Protein AF-A0A963T8U6-F1 (afdb_monomer)

Radius of gyration: 16.58 Å; Cα contacts (8 Å, |Δi|>4): 70; chains: 1; bounding box: 41×20×43 Å

Foldseek 3Di:
DPDDVQDLEEEAEAQEPPSCCVPPVVVVVVSVVVNGDYDYDHNDHPQDDLVPDDPVCSVCRVVSVVVSVD

Solvent-accessible surface area (backbone atoms only — not comparable to full-atom values): 4420 Å² total; per-residue (Å²): 144,82,87,62,96,62,56,64,68,41,79,44,83,20,68,26,71,68,45,49,58,77,75,34,40,75,58,52,54,56,30,47,78,70,74,25,49,78,47,78,46,63,74,43,82,67,70,76,58,62,85,80,39,58,83,87,49,36,89,48,46,64,68,54,52,51,66,70,78,108

Secondary structure (DSSP, 8-state):
----SS-SEEEEEESSTTHHHHHHHHHHHHHHHTT-EEEEEESS-S---TTTS-TTTGGGHHHHHHHHH-

Mean predicted aligned error: 4.78 Å

Nearest PDB structures (foldseek):
  1o2d-assembly1_A  TM=4.908E-01  e=1.375E+00  Thermotoga maritima
  6k8k-assembly1_A  TM=5.810E-01  e=3.121E+00  Arabidopsis thaliana
  8jcy-assembly1_2  TM=5.091E-01  e=2.218E+00  Homo sapiens
  6adg-assembly2_C-2  TM=3.120E-01  e=9.312E+00  Homo sapiens

pLDDT: mean 90.94, std 10.0, range [48.25, 98.0]

Structure (mmCIF, N/CA/C/O backbone):
data_AF-A0A963T8U6-F1
#
_entry.id   AF-A0A963T8U6-F1
#
loop_
_atom_site.group_PDB
_atom_site.id
_atom_site.type_symbol
_atom_site.label_atom_id
_atom_site.label_alt_id
_atom_site.label_comp_id
_atom_site.label_asym_id
_atom_site.label_entity_id
_atom_site.label_seq_id
_atom_site.pdbx_PDB_ins_code
_atom_site.Cartn_x
_atom_site.Cartn_y
_atom_site.Cartn_z
_atom_site.occupancy
_atom_site.B_iso_or_equiv
_atom_site.auth_seq_id
_atom_site.auth_comp_id
_atom_site.auth_asym_id
_atom_site.auth_atom_id
_atom_site.pdbx_PDB_model_num
ATOM 1 N N . MET A 1 1 ? -23.137 6.523 22.903 1.00 48.25 1 MET A N 1
ATOM 2 C CA . MET A 1 1 ? -21.856 6.307 22.184 1.00 48.25 1 MET A CA 1
ATOM 3 C C . MET A 1 1 ? -22.139 5.623 20.845 1.00 48.25 1 MET A C 1
ATOM 5 O O . MET A 1 1 ? -21.739 4.481 20.660 1.00 48.25 1 MET A O 1
ATOM 9 N N . SER A 1 2 ? -22.883 6.268 19.943 1.00 55.50 2 SER A N 1
ATOM 10 C CA . SER A 1 2 ? -23.461 5.593 18.763 1.00 55.50 2 SER A CA 1
ATOM 11 C C . SER A 1 2 ? -23.146 6.232 17.409 1.00 55.50 2 SER A C 1
ATOM 13 O O . SER A 1 2 ? -23.420 5.589 16.406 1.00 55.50 2 SER A O 1
ATOM 15 N N . ASP A 1 3 ? -22.505 7.400 17.353 1.00 63.34 3 ASP A N 1
ATOM 16 C CA . ASP A 1 3 ? -22.117 8.031 16.085 1.00 63.34 3 ASP A CA 1
ATOM 17 C C . ASP A 1 3 ? -20.601 7.967 15.905 1.00 63.34 3 ASP A C 1
ATOM 19 O O . ASP A 1 3 ? -19.876 8.934 16.139 1.00 63.34 3 ASP A O 1
ATOM 23 N N . ASP A 1 4 ? -20.102 6.783 15.549 1.00 65.12 4 ASP A N 1
ATOM 24 C CA . ASP A 1 4 ? -18.765 6.675 14.971 1.00 65.12 4 ASP A CA 1
ATOM 25 C C . ASP A 1 4 ? -18.913 6.753 13.447 1.00 65.12 4 ASP A C 1
ATOM 27 O O . ASP A 1 4 ? -19.465 5.822 12.854 1.00 65.12 4 ASP A O 1
ATOM 31 N N . PRO A 1 5 ? -18.459 7.835 12.788 1.00 68.62 5 PRO A N 1
ATOM 32 C CA . PRO A 1 5 ? -18.564 7.957 11.334 1.00 68.62 5 PRO A CA 1
ATOM 33 C C . PRO A 1 5 ? -17.752 6.887 10.590 1.00 68.62 5 PRO A C 1
ATOM 35 O O . PRO A 1 5 ? -17.912 6.717 9.383 1.00 68.62 5 PRO A O 1
ATOM 38 N N . PHE A 1 6 ? -16.884 6.154 11.290 1.00 70.69 6 PHE A N 1
ATOM 39 C CA . PHE A 1 6 ? -16.055 5.104 10.724 1.00 70.69 6 PHE A CA 1
ATOM 40 C C . PHE A 1 6 ? -16.549 3.756 11.255 1.00 70.69 6 PHE A C 1
ATOM 42 O O . PHE A 1 6 ? -16.338 3.405 12.409 1.00 70.69 6 PHE A O 1
ATOM 49 N N . GLY A 1 7 ? -17.280 3.011 10.422 1.00 75.81 7 GLY A N 1
ATOM 50 C CA . GLY A 1 7 ? -17.889 1.742 10.825 1.00 75.81 7 GLY A CA 1
ATOM 51 C C . GLY A 1 7 ? -16.888 0.729 11.407 1.00 75.81 7 GLY A C 1
ATOM 52 O O . GLY A 1 7 ? -15.685 0.792 11.171 1.00 75.81 7 GLY A O 1
ATOM 53 N N . ARG A 1 8 ? -17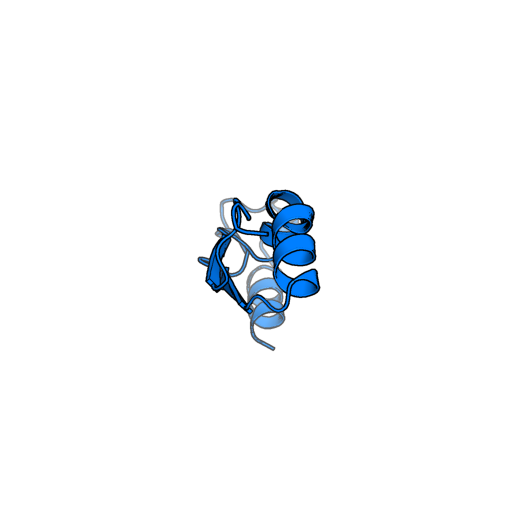.389 -0.288 12.129 1.00 88.50 8 ARG A N 1
ATOM 54 C CA . ARG A 1 8 ? -16.547 -1.328 12.771 1.00 88.50 8 ARG A CA 1
ATOM 55 C C . ARG A 1 8 ? -15.711 -2.176 11.802 1.00 88.50 8 ARG A C 1
ATOM 57 O O . ARG A 1 8 ? -14.826 -2.909 12.244 1.00 88.50 8 ARG A O 1
ATOM 64 N N . ARG A 1 9 ? -16.018 -2.133 10.505 1.00 93.75 9 ARG A N 1
ATOM 65 C CA . ARG A 1 9 ? -15.289 -2.820 9.434 1.00 93.75 9 ARG A CA 1
ATOM 66 C C . ARG A 1 9 ? -15.023 -1.826 8.316 1.00 93.75 9 ARG A C 1
ATOM 68 O O . ARG A 1 9 ? -15.967 -1.280 7.753 1.00 93.75 9 ARG A O 1
ATOM 75 N N . VAL A 1 10 ? -13.751 -1.622 8.013 1.00 94.25 10 VAL A N 1
ATOM 76 C CA . VAL A 1 10 ? -13.275 -0.659 7.022 1.00 94.25 10 VAL A CA 1
ATOM 77 C C . VAL A 1 10 ? -12.491 -1.408 5.952 1.00 94.25 10 VAL A C 1
ATOM 79 O O . VAL A 1 10 ? -11.588 -2.178 6.277 1.00 94.25 10 VAL A O 1
ATOM 82 N N . LEU A 1 11 ? -12.815 -1.150 4.686 1.00 96.31 11 LEU A N 1
ATOM 83 C CA . LEU A 1 11 ? -11.995 -1.528 3.539 1.00 96.31 11 LEU A CA 1
ATOM 84 C C . LEU A 1 11 ? -11.378 -0.260 2.949 1.00 96.31 11 LEU A C 1
ATOM 86 O O . LEU A 1 11 ? -12.107 0.649 2.557 1.00 96.31 11 LEU A O 1
ATOM 90 N N . VAL A 1 12 ? -10.052 -0.211 2.881 1.00 96.75 12 VAL A N 1
ATOM 91 C CA . VAL A 1 12 ? -9.311 0.839 2.179 1.00 96.75 12 VAL A CA 1
ATOM 92 C C . VAL A 1 12 ? -8.869 0.282 0.832 1.00 96.75 12 VAL A C 1
ATOM 94 O O . VAL A 1 12 ? -8.170 -0.727 0.782 1.00 96.75 12 VAL A O 1
ATOM 97 N N . LEU A 1 13 ? -9.285 0.931 -0.253 1.00 97.88 13 LEU A N 1
ATOM 98 C CA . LEU A 1 13 ? -8.780 0.649 -1.595 1.00 97.88 13 LEU A CA 1
ATOM 99 C C . LEU A 1 13 ? -7.603 1.588 -1.859 1.00 97.88 13 LEU A C 1
ATOM 101 O O . LEU A 1 13 ? -7.798 2.799 -1.960 1.00 97.88 13 LEU A O 1
ATOM 105 N N . ALA A 1 14 ? -6.397 1.034 -1.932 1.00 98.00 14 ALA A N 1
ATOM 106 C CA . ALA A 1 14 ? -5.165 1.785 -2.135 1.00 98.00 14 ALA A CA 1
ATOM 107 C C . ALA A 1 14 ? -4.620 1.491 -3.546 1.00 98.00 14 ALA A C 1
ATOM 109 O O . ALA A 1 14 ? -4.336 0.326 -3.845 1.00 98.00 14 ALA A O 1
ATOM 110 N N . PRO A 1 15 ? -4.506 2.495 -4.439 1.00 96.94 15 PRO A N 1
ATOM 111 C CA . PRO A 1 15 ? -3.995 2.283 -5.792 1.00 96.94 15 PRO A CA 1
ATOM 112 C C . PRO A 1 15 ? -2.614 1.621 -5.801 1.00 96.94 15 PRO A C 1
ATOM 114 O O . PRO A 1 15 ? -2.408 0.647 -6.526 1.00 96.94 15 PRO A O 1
ATOM 117 N N . HIS A 1 16 ? -1.706 2.094 -4.950 1.00 95.25 16 HIS A N 1
ATOM 118 C CA . HIS A 1 16 ? -0.371 1.539 -4.750 1.00 95.25 16 HIS A CA 1
ATOM 119 C C . HIS A 1 1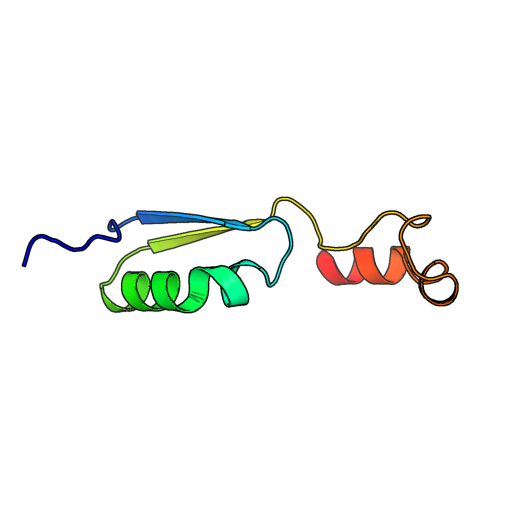6 ? -0.118 1.315 -3.250 1.00 95.25 16 HIS A C 1
ATOM 121 O O . HIS A 1 16 ? -0.790 1.931 -2.415 1.00 95.25 16 HIS A O 1
ATOM 127 N N . PRO A 1 17 ? 0.852 0.462 -2.877 1.00 94.56 17 PRO A N 1
ATOM 128 C CA . PRO A 1 17 ? 1.305 0.402 -1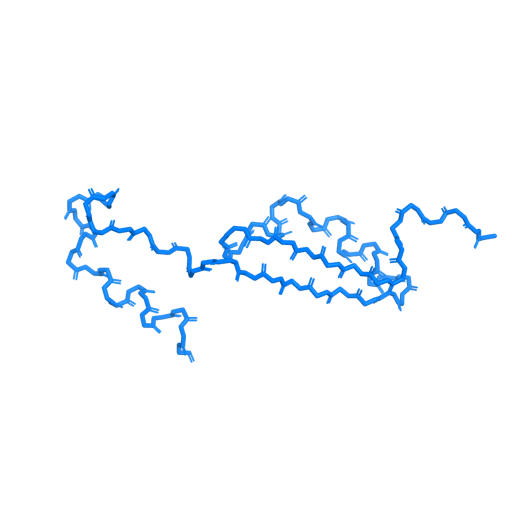.496 1.00 94.56 17 PRO A CA 1
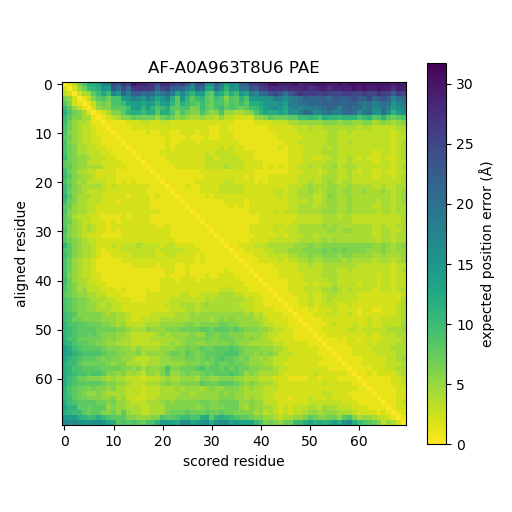ATOM 129 C C . PRO A 1 17 ? 1.811 1.779 -1.053 1.00 94.56 17 PRO A C 1
ATOM 131 O O . PRO A 1 17 ? 2.410 2.485 -1.864 1.00 94.56 17 PRO A O 1
ATOM 134 N N . ASP A 1 18 ? 1.585 2.125 0.215 1.00 94.31 18 ASP A N 1
ATOM 135 C CA . ASP A 1 18 ? 1.901 3.403 0.875 1.00 94.31 18 ASP A CA 1
ATOM 136 C C . ASP A 1 18 ? 0.805 4.490 0.747 1.00 94.31 18 ASP A C 1
ATOM 138 O O . ASP A 1 18 ? 0.743 5.407 1.578 1.00 94.31 18 ASP A O 1
ATOM 142 N N . ASP A 1 19 ? -0.118 4.382 -0.219 1.00 97.69 19 ASP A N 1
ATOM 143 C CA . ASP A 1 19 ? -1.218 5.347 -0.398 1.00 97.69 19 ASP A CA 1
ATOM 144 C C . ASP A 1 19 ? -2.180 5.370 0.810 1.00 97.69 19 ASP A C 1
ATOM 146 O O . ASP A 1 19 ? -2.742 6.414 1.156 1.00 97.69 19 ASP A O 1
ATOM 150 N N . GLU A 1 20 ? -2.364 4.240 1.501 1.00 97.31 20 GLU A N 1
ATOM 151 C CA . GLU A 1 20 ? -3.205 4.130 2.696 1.00 97.31 20 GLU A CA 1
ATOM 152 C C . GLU A 1 20 ? -2.637 4.914 3.880 1.00 97.31 20 GLU A C 1
ATOM 154 O O . GLU A 1 20 ? -3.396 5.450 4.694 1.00 97.31 20 GLU A O 1
ATOM 159 N N . VAL A 1 21 ? -1.309 5.014 3.966 1.00 96.94 21 VAL A N 1
ATOM 160 C CA . VAL A 1 21 ? -0.639 5.781 5.016 1.00 96.94 21 VAL A CA 1
ATOM 161 C C . VAL A 1 21 ? -0.852 7.270 4.764 1.00 96.94 21 VAL A C 1
ATOM 163 O O . VAL A 1 21 ? -1.262 7.996 5.669 1.00 96.94 21 VAL A O 1
ATOM 166 N N . VAL A 1 22 ? -0.645 7.726 3.528 1.00 97.00 22 VAL A N 1
ATOM 167 C CA . VAL A 1 22 ? -0.771 9.147 3.172 1.00 97.00 22 VAL A CA 1
ATOM 168 C C . VAL A 1 22 ? -2.230 9.608 3.203 1.00 97.00 22 VAL A C 1
ATOM 170 O O . VAL A 1 22 ? -2.536 10.661 3.762 1.00 97.00 22 VAL A O 1
ATOM 173 N N . GLY A 1 23 ? -3.142 8.826 2.624 1.00 95.44 23 GLY A N 1
ATOM 174 C CA . GLY A 1 23 ? -4.542 9.219 2.460 1.00 95.44 23 GLY A CA 1
ATOM 175 C C . GLY A 1 23 ? -5.453 8.844 3.629 1.00 95.44 23 GLY A C 1
ATOM 176 O O . GLY A 1 23 ? -6.459 9.516 3.855 1.00 95.44 23 GLY A O 1
ATOM 177 N N . CYS A 1 24 ? -5.137 7.776 4.370 1.00 95.62 24 CYS A N 1
ATOM 178 C CA . CYS A 1 24 ? -6.084 7.153 5.302 1.00 95.62 24 CYS A CA 1
ATOM 179 C C . CYS A 1 24 ? -5.546 6.891 6.719 1.00 95.62 24 CYS A C 1
ATOM 181 O O . CYS A 1 24 ? -6.323 6.414 7.550 1.00 95.62 24 CYS A O 1
ATOM 183 N N . ALA A 1 25 ? -4.297 7.230 7.069 1.00 96.00 25 ALA A N 1
ATOM 184 C CA . ALA A 1 25 ? -3.727 6.877 8.381 1.00 96.00 25 ALA A CA 1
ATOM 185 C C . ALA A 1 25 ? -4.597 7.309 9.575 1.00 96.00 25 ALA A C 1
ATOM 187 O O . ALA A 1 25 ? -4.872 6.511 10.470 1.00 96.00 25 ALA A O 1
ATOM 188 N N . ALA A 1 26 ? -5.110 8.544 9.579 1.00 94.31 26 ALA A N 1
ATOM 189 C CA . ALA A 1 26 ? -5.961 9.032 10.668 1.00 94.31 26 ALA A CA 1
ATOM 190 C C . ALA A 1 26 ? -7.290 8.260 10.791 1.00 94.31 26 ALA A C 1
ATOM 192 O O . ALA A 1 26 ? -7.837 8.125 11.887 1.00 94.31 26 ALA A O 1
ATOM 193 N N . LEU A 1 27 ? -7.839 7.766 9.680 1.00 92.75 27 LEU A N 1
ATOM 194 C CA . LEU A 1 27 ? -9.034 6.922 9.673 1.00 92.75 27 LEU A CA 1
ATOM 195 C C . LEU A 1 27 ? -8.705 5.531 10.221 1.00 92.75 27 LEU A C 1
ATOM 197 O O . LEU A 1 27 ? -9.382 5.060 11.135 1.00 92.75 27 LEU A O 1
ATOM 201 N N . ILE A 1 28 ? -7.632 4.917 9.717 1.00 94.69 28 ILE A N 1
ATOM 202 C CA . ILE A 1 28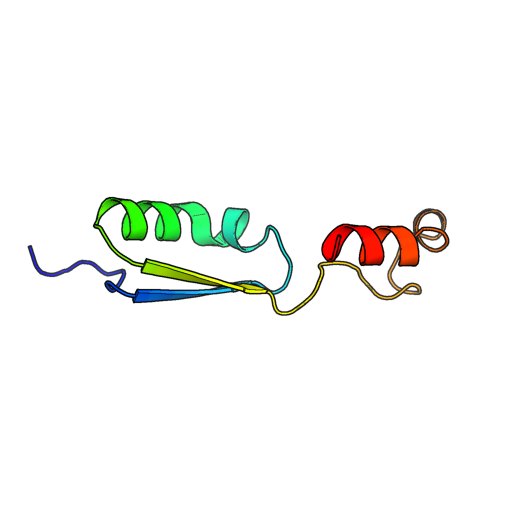 ? -7.174 3.580 10.108 1.00 94.69 28 ILE A CA 1
ATOM 203 C C . ILE A 1 28 ? -6.887 3.539 11.612 1.00 94.69 28 ILE A C 1
ATOM 205 O O . ILE A 1 28 ? -7.457 2.715 12.328 1.00 94.69 28 ILE A O 1
ATOM 209 N N . CYS A 1 29 ? -6.089 4.481 12.122 1.00 94.38 29 CYS A N 1
ATOM 210 C CA . CYS A 1 29 ? -5.754 4.562 13.543 1.00 94.38 29 CYS A CA 1
ATOM 211 C C . CYS A 1 29 ? -6.999 4.730 14.424 1.00 94.38 29 CYS A C 1
ATOM 213 O O . CYS A 1 29 ? -7.117 4.074 15.459 1.00 94.38 29 CYS A O 1
ATOM 215 N N . ARG A 1 30 ? -7.959 5.575 14.017 1.00 92.38 30 ARG A N 1
ATOM 216 C CA . ARG A 1 30 ? -9.197 5.791 14.785 1.00 92.38 30 ARG A CA 1
ATOM 217 C C . ARG A 1 30 ? -10.096 4.560 14.814 1.00 92.38 30 ARG A C 1
ATOM 219 O O . ARG A 1 30 ? -10.668 4.292 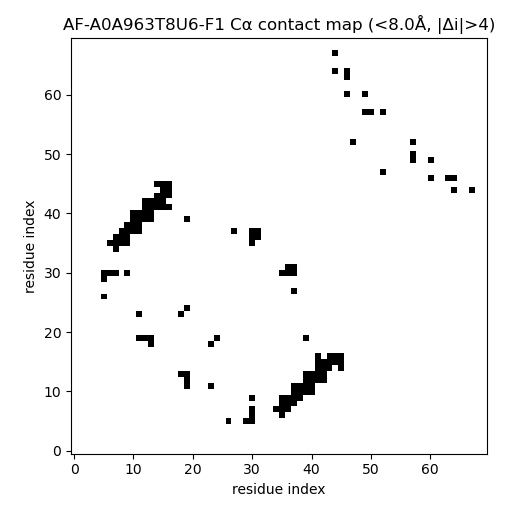15.871 1.00 92.38 30 ARG A O 1
ATOM 226 N N . ALA A 1 31 ? -10.202 3.838 13.698 1.00 92.88 31 ALA A N 1
ATOM 227 C CA . ALA A 1 31 ? -10.968 2.600 13.608 1.00 92.88 31 ALA A CA 1
ATOM 228 C C . ALA A 1 31 ? -10.343 1.499 14.481 1.00 92.88 31 ALA A C 1
ATOM 230 O O . ALA A 1 31 ? -11.043 0.866 15.272 1.00 92.88 31 ALA A O 1
ATOM 231 N N . LEU A 1 32 ? -9.018 1.320 14.411 1.00 93.50 32 LEU A N 1
ATOM 232 C CA . LEU A 1 32 ? -8.291 0.333 15.217 1.00 93.50 32 LEU A CA 1
ATOM 233 C C . LEU A 1 32 ? -8.374 0.634 16.722 1.00 93.50 32 LEU A C 1
ATOM 235 O O . LEU A 1 32 ? -8.679 -0.262 17.506 1.00 93.50 32 LEU A O 1
ATOM 239 N N . ALA A 1 33 ? -8.197 1.895 17.133 1.00 92.81 33 ALA A N 1
ATOM 240 C CA . ALA A 1 33 ? -8.286 2.310 18.539 1.00 92.81 33 ALA A CA 1
ATOM 241 C C . ALA A 1 33 ? -9.668 2.056 19.174 1.00 92.81 33 ALA A C 1
ATOM 243 O O . ALA A 1 33 ? -9.799 2.019 20.395 1.00 92.81 33 ALA A O 1
ATOM 244 N N . ARG A 1 34 ? -10.706 1.875 18.351 1.00 90.81 34 ARG A N 1
ATOM 245 C CA . ARG A 1 34 ? -12.081 1.567 18.773 1.00 90.81 34 ARG A CA 1
ATOM 246 C C . ARG A 1 34 ? -12.428 0.077 18.667 1.00 90.81 34 ARG A C 1
ATOM 248 O O . ARG A 1 34 ? -13.594 -0.290 18.800 1.00 90.81 34 ARG A O 1
ATOM 255 N N . GLY A 1 35 ? -11.441 -0.783 18.414 1.00 91.81 35 GLY A N 1
ATOM 256 C CA . GLY A 1 35 ? -11.641 -2.224 18.232 1.00 91.81 35 GLY A CA 1
ATOM 257 C C . GLY A 1 35 ? -12.254 -2.601 16.879 1.00 91.81 35 GLY A C 1
ATOM 258 O O . GLY A 1 35 ? -12.766 -3.711 16.720 1.00 91.81 35 GLY A O 1
ATOM 259 N N . GLY A 1 36 ? -12.238 -1.685 15.907 1.00 92.44 36 GLY A N 1
ATOM 260 C CA . GLY A 1 36 ? -12.625 -1.959 14.530 1.00 92.44 36 GLY A CA 1
ATOM 261 C C . GLY A 1 36 ? -11.592 -2.818 13.799 1.00 92.44 36 GLY A C 1
ATOM 262 O O . GLY A 1 36 ? -10.452 -2.977 14.235 1.00 92.44 36 GLY A O 1
ATOM 263 N N . ARG A 1 37 ? -11.994 -3.373 12.655 1.00 95.94 37 ARG A N 1
ATOM 264 C CA . ARG A 1 37 ? -11.103 -4.102 11.743 1.00 95.94 37 ARG A CA 1
ATOM 265 C C . ARG A 1 37 ? -10.917 -3.313 10.461 1.00 95.94 37 ARG A C 1
ATOM 267 O O . ARG A 1 37 ? -11.898 -2.862 9.870 1.00 95.94 37 ARG A O 1
ATOM 274 N N . VAL A 1 38 ? -9.670 -3.209 10.026 1.00 96.38 38 VAL A N 1
ATOM 275 C CA . VAL A 1 38 ? -9.290 -2.555 8.776 1.00 96.38 38 VAL A CA 1
ATOM 276 C C . VAL A 1 38 ? -8.660 -3.594 7.859 1.00 96.38 38 VAL A C 1
ATOM 278 O O . VAL A 1 38 ? -7.778 -4.340 8.279 1.00 96.38 38 VAL A O 1
ATOM 281 N N . THR A 1 39 ? -9.111 -3.630 6.613 1.00 97.88 39 THR A N 1
ATOM 282 C CA . THR A 1 39 ? -8.471 -4.365 5.522 1.00 97.88 39 THR A CA 1
ATOM 283 C C . THR A 1 39 ? -8.035 -3.357 4.472 1.00 97.88 39 THR A C 1
ATOM 285 O O . THR A 1 39 ? -8.806 -2.467 4.118 1.00 97.88 39 THR A O 1
ATOM 288 N N . VAL A 1 40 ? -6.809 -3.491 3.976 1.00 97.62 40 VAL A N 1
ATOM 289 C CA . VAL A 1 40 ? -6.293 -2.678 2.873 1.00 97.62 40 VAL A CA 1
ATOM 290 C C . VAL A 1 40 ? -6.144 -3.588 1.663 1.00 97.62 40 VAL A C 1
ATOM 292 O O . VAL A 1 40 ? -5.531 -4.649 1.764 1.00 97.62 40 VAL A O 1
ATOM 295 N N . ALA A 1 41 ? -6.745 -3.197 0.545 1.00 97.75 41 ALA A N 1
ATOM 296 C CA . ALA A 1 41 ? -6.594 -3.875 -0.731 1.00 97.75 41 ALA A CA 1
ATOM 297 C C . ALA A 1 41 ? -5.745 -3.000 -1.654 1.00 97.75 41 ALA A C 1
ATOM 299 O O . ALA A 1 41 ? -6.180 -1.922 -2.067 1.00 97.75 41 ALA A O 1
ATOM 300 N N . PHE A 1 42 ? -4.540 -3.479 -1.957 1.00 96.81 42 PHE A N 1
ATOM 301 C CA . PHE A 1 42 ? -3.647 -2.851 -2.921 1.00 96.81 42 PHE A CA 1
ATOM 302 C C . PHE A 1 42 ? -4.042 -3.267 -4.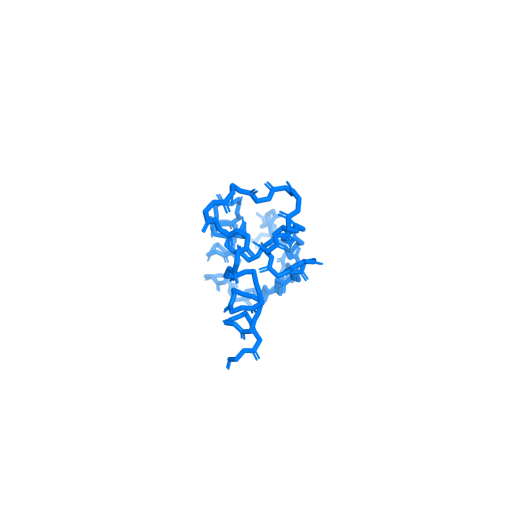333 1.00 96.81 42 PHE A C 1
ATOM 304 O O . PHE A 1 42 ? -4.155 -4.458 -4.623 1.00 96.81 42 PHE A O 1
ATOM 311 N N . LEU A 1 43 ? -4.282 -2.284 -5.199 1.00 96.56 43 LEU A N 1
ATOM 312 C CA . LEU A 1 43 ? -4.721 -2.538 -6.573 1.00 96.56 43 LEU A CA 1
ATOM 313 C C . LEU A 1 43 ? -3.546 -2.824 -7.516 1.00 96.56 43 LEU A C 1
ATOM 315 O O . LEU A 1 43 ? -3.730 -3.459 -8.551 1.00 96.56 43 LEU A O 1
ATOM 319 N N . THR A 1 44 ? -2.349 -2.358 -7.159 1.00 94.31 44 THR A N 1
ATOM 320 C CA . THR A 1 44 ? -1.108 -2.541 -7.919 1.00 94.31 44 THR A CA 1
ATOM 321 C C . THR A 1 44 ? 0.078 -2.753 -6.972 1.00 94.31 44 THR A C 1
ATOM 323 O O . THR A 1 44 ? -0.048 -2.602 -5.758 1.00 94.31 44 THR A O 1
ATOM 326 N N . ASP A 1 45 ? 1.251 -3.062 -7.526 1.00 93.69 45 ASP A N 1
ATOM 327 C CA . ASP A 1 45 ? 2.518 -3.184 -6.793 1.00 93.69 45 ASP A CA 1
ATOM 328 C C . ASP A 1 45 ? 3.270 -1.841 -6.629 1.00 93.69 45 ASP A C 1
ATOM 330 O O . ASP A 1 45 ? 4.347 -1.785 -6.026 1.00 93.69 45 ASP A O 1
ATOM 334 N N . GLY A 1 46 ? 2.736 -0.732 -7.156 1.00 94.00 46 GLY A N 1
ATOM 335 C CA . GLY A 1 46 ? 3.428 0.560 -7.129 1.00 94.00 46 GLY A CA 1
ATOM 336 C C . GLY A 1 46 ? 4.618 0.671 -8.087 1.00 94.00 46 GLY A C 1
ATOM 337 O O . GLY A 1 46 ? 5.443 1.582 -7.934 1.00 94.00 46 GLY A O 1
ATOM 338 N N . VAL A 1 47 ? 4.763 -0.241 -9.052 1.00 94.31 47 VAL A N 1
ATOM 339 C CA . VAL A 1 47 ? 5.829 -0.224 -10.058 1.00 94.31 47 VAL A CA 1
ATOM 340 C C . VAL A 1 47 ? 5.238 0.107 -11.434 1.00 94.31 47 VAL A C 1
ATOM 342 O O . VAL A 1 47 ? 4.600 -0.732 -12.057 1.00 94.31 47 VAL A O 1
ATOM 345 N N . PRO A 1 48 ? 5.481 1.323 -11.960 1.00 93.31 48 PRO A N 1
ATOM 346 C CA . PRO A 1 48 ? 5.020 1.696 -13.294 1.00 93.31 48 PRO A CA 1
ATOM 347 C C . PRO A 1 48 ? 5.613 0.833 -14.415 1.00 93.31 48 PRO A C 1
ATOM 349 O O . PRO A 1 48 ? 6.684 0.225 -14.278 1.00 93.31 48 PRO A O 1
ATOM 352 N N . GLU A 1 49 ? 4.964 0.885 -15.576 1.00 93.12 49 GLU A N 1
ATOM 353 C CA . GLU A 1 49 ? 5.509 0.349 -16.821 1.00 93.12 49 GLU A CA 1
ATOM 354 C C . GLU A 1 49 ? 6.854 0.982 -17.196 1.00 93.12 49 GLU A C 1
ATOM 356 O O . GLU A 1 49 ? 7.175 2.118 -16.833 1.00 93.12 49 GLU A O 1
ATOM 361 N N . ALA A 1 50 ? 7.696 0.212 -17.891 1.00 93.50 50 ALA A N 1
ATOM 362 C CA . ALA A 1 50 ? 9.088 0.591 -18.142 1.00 93.50 50 ALA A CA 1
ATOM 363 C C . ALA A 1 50 ? 9.224 1.890 -18.953 1.00 93.50 50 ALA A C 1
ATOM 365 O O . ALA A 1 50 ? 10.191 2.634 -18.785 1.00 93.50 50 ALA A O 1
ATOM 366 N N . ASP A 1 51 ? 8.276 2.174 -19.836 1.00 95.06 51 ASP A N 1
ATOM 367 C CA . ASP A 1 51 ? 8.226 3.387 -20.645 1.00 95.06 51 ASP A CA 1
ATOM 368 C C . ASP A 1 51 ? 7.894 4.640 -19.818 1.00 95.06 51 ASP A C 1
ATOM 370 O O . ASP A 1 51 ? 8.470 5.698 -20.091 1.00 95.06 51 ASP A O 1
ATOM 374 N N . LEU A 1 52 ? 7.086 4.496 -18.762 1.00 95.25 52 LEU A N 1
ATOM 375 C CA . LEU A 1 52 ? 6.735 5.551 -17.802 1.00 95.25 52 LEU A CA 1
ATOM 376 C C . LEU A 1 52 ? 7.851 5.855 -16.790 1.00 95.25 52 LEU A C 1
ATOM 378 O O . LEU A 1 52 ? 7.849 6.908 -16.152 1.00 95.25 52 LEU A O 1
ATOM 382 N N . LEU A 1 53 ? 8.823 4.954 -16.631 1.00 94.50 53 LEU A N 1
ATOM 383 C CA . LEU A 1 53 ? 9.963 5.170 -15.741 1.00 94.50 53 LEU A CA 1
ATOM 384 C C . LEU A 1 53 ? 10.995 6.130 -16.340 1.00 94.50 53 LEU A C 1
ATOM 386 O O . LEU A 1 53 ? 11.292 6.115 -17.543 1.00 94.50 53 LEU A O 1
ATOM 390 N N . TRP A 1 54 ? 11.662 6.879 -15.456 1.00 94.06 54 TRP A N 1
ATOM 391 C CA . TRP A 1 54 ? 12.858 7.637 -15.815 1.00 94.06 54 TRP A CA 1
ATOM 392 C C . TRP A 1 54 ? 13.891 6.719 -16.475 1.00 94.06 54 TRP A C 1
ATOM 394 O O . TRP A 1 54 ? 14.112 5.600 -16.010 1.00 94.06 54 TRP A O 1
ATOM 404 N N . ARG A 1 55 ? 14.589 7.192 -17.522 1.00 95.19 55 ARG A N 1
ATOM 405 C CA . ARG A 1 55 ? 15.541 6.371 -18.310 1.00 95.19 55 ARG A CA 1
ATOM 406 C C . ARG A 1 55 ? 16.519 5.560 -17.451 1.00 95.19 55 ARG A C 1
ATOM 408 O O . ARG A 1 55 ? 16.800 4.414 -17.776 1.00 95.19 55 ARG A O 1
ATOM 415 N N . ARG A 1 56 ? 17.005 6.134 -16.344 1.00 94.50 56 ARG A N 1
ATOM 416 C CA . ARG A 1 56 ? 17.946 5.482 -15.412 1.00 94.50 56 ARG A CA 1
ATOM 417 C C . ARG A 1 56 ? 17.310 4.394 -14.536 1.00 94.50 56 ARG A C 1
ATOM 419 O O . ARG A 1 56 ? 18.025 3.554 -14.008 1.00 94.50 56 ARG A O 1
ATOM 426 N N . GLN A 1 57 ? 15.992 4.416 -14.362 1.00 93.69 57 GLN A N 1
ATOM 427 C CA . GLN A 1 57 ? 15.239 3.456 -13.552 1.00 93.69 57 GLN A CA 1
ATOM 428 C C . GLN A 1 57 ? 14.755 2.249 -14.363 1.00 93.69 57 GLN A C 1
ATOM 430 O O . GLN A 1 57 ? 14.547 1.188 -13.780 1.00 93.69 57 GLN A O 1
ATOM 435 N N . ARG A 1 58 ? 14.618 2.383 -15.692 1.00 94.62 58 ARG A N 1
ATOM 436 C CA . ARG A 1 58 ? 14.129 1.311 -16.580 1.00 94.62 58 ARG A CA 1
ATOM 437 C C . ARG A 1 58 ? 14.865 -0.025 -16.414 1.00 94.62 58 ARG A C 1
ATOM 439 O O . ARG A 1 58 ? 14.174 -1.032 -16.277 1.00 94.62 58 ARG A O 1
ATOM 446 N N . PRO A 1 59 ? 16.216 -0.072 -16.348 1.00 95.25 59 PRO A N 1
ATOM 447 C CA . PRO A 1 59 ? 16.935 -1.343 -16.228 1.00 95.25 59 PRO A CA 1
ATOM 448 C C . PRO A 1 59 ? 16.607 -2.114 -14.944 1.00 95.25 59 PRO A C 1
ATOM 450 O O . PRO A 1 59 ? 16.720 -3.331 -14.917 1.00 95.25 59 PRO A O 1
ATOM 453 N N . LYS A 1 60 ? 16.175 -1.411 -13.890 1.00 93.75 60 LYS A N 1
ATOM 454 C CA . LYS A 1 60 ? 15.894 -1.985 -12.568 1.00 93.75 60 LYS A CA 1
ATOM 455 C C . LYS A 1 60 ? 14.413 -2.290 -12.343 1.00 93.75 60 LYS A C 1
ATOM 457 O O . LYS A 1 60 ? 14.020 -2.519 -11.203 1.00 93.75 60 LYS A O 1
ATOM 462 N N . ARG A 1 61 ? 13.558 -2.242 -13.377 1.00 93.62 61 ARG A N 1
ATOM 463 C CA . ARG A 1 61 ? 12.108 -2.455 -13.201 1.00 93.62 61 ARG A CA 1
ATOM 464 C C . ARG A 1 61 ? 11.815 -3.818 -12.577 1.00 93.62 61 ARG A C 1
ATOM 466 O O . ARG A 1 61 ? 11.134 -3.853 -11.562 1.00 93.62 61 ARG A O 1
ATOM 473 N N . ASN A 1 62 ? 12.362 -4.899 -13.131 1.00 93.56 62 ASN A N 1
ATOM 474 C CA . AS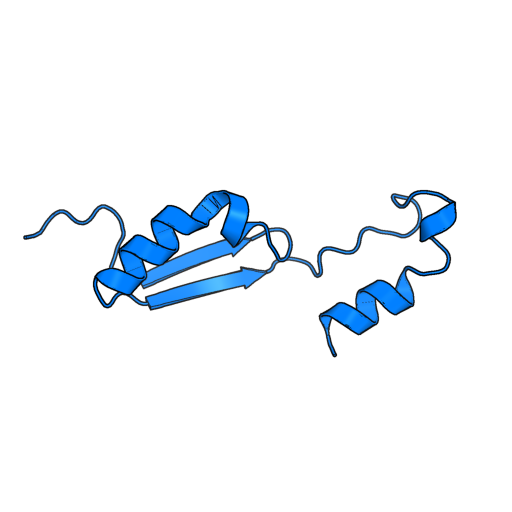N A 1 62 ? 12.084 -6.253 -12.638 1.00 93.56 62 ASN A CA 1
ATOM 475 C C . ASN A 1 62 ? 12.545 -6.423 -11.185 1.00 93.56 62 ASN A C 1
ATOM 477 O O . ASN A 1 62 ? 11.751 -6.820 -10.349 1.00 93.56 62 ASN A O 1
ATOM 481 N N . GLU A 1 63 ? 13.740 -5.932 -10.837 1.00 94.06 63 GLU A N 1
ATOM 482 C CA . GLU A 1 63 ? 14.209 -5.914 -9.441 1.00 94.06 63 GLU A CA 1
ATOM 483 C C . GLU A 1 63 ? 13.276 -5.136 -8.490 1.00 94.06 63 GLU A C 1
ATOM 485 O O . GLU A 1 63 ? 13.286 -5.346 -7.278 1.00 94.06 63 GLU A O 1
ATOM 490 N N . ARG A 1 64 ? 12.550 -4.124 -8.985 1.00 91.31 64 ARG A N 1
ATOM 491 C CA . ARG A 1 64 ? 11.572 -3.372 -8.182 1.00 91.31 64 ARG A CA 1
ATOM 492 C C . ARG A 1 64 ? 10.273 -4.151 -8.008 1.00 91.31 64 ARG A C 1
ATOM 494 O O . ARG A 1 64 ? 9.720 -4.075 -6.920 1.00 91.31 64 ARG A O 1
ATOM 501 N N . VAL A 1 65 ? 9.828 -4.872 -9.037 1.00 91.75 65 VAL A N 1
ATOM 502 C CA . VAL A 1 65 ? 8.665 -5.772 -8.967 1.00 91.75 65 VAL A CA 1
ATOM 503 C C . VAL A 1 65 ? 8.958 -6.914 -7.997 1.00 91.75 65 VAL A C 1
ATOM 505 O O . VAL A 1 65 ? 8.204 -7.108 -7.051 1.00 91.75 65 VAL A O 1
ATOM 508 N N . ASP A 1 66 ? 10.101 -7.588 -8.142 1.00 92.25 66 ASP A N 1
ATOM 509 C CA . ASP A 1 66 ? 10.482 -8.725 -7.293 1.00 92.25 66 ASP A CA 1
ATOM 510 C C . ASP A 1 66 ? 10.505 -8.344 -5.804 1.00 92.25 66 ASP A C 1
ATOM 512 O O . ASP A 1 66 ? 10.021 -9.082 -4.953 1.00 92.25 66 ASP A O 1
ATOM 516 N N . ARG A 1 67 ? 10.974 -7.130 -5.483 1.00 90.56 67 ARG A N 1
ATOM 517 C CA . ARG A 1 67 ? 10.975 -6.586 -4.113 1.00 90.56 67 ARG A CA 1
ATOM 518 C C . ARG A 1 67 ? 9.591 -6.360 -3.500 1.00 90.56 67 ARG A C 1
ATOM 520 O O . ARG A 1 67 ? 9.522 -6.155 -2.295 1.00 90.56 67 ARG A O 1
ATOM 527 N N . ARG A 1 68 ? 8.518 -6.314 -4.292 1.00 87.94 68 ARG A N 1
ATOM 528 C CA . ARG A 1 68 ? 7.145 -6.128 -3.789 1.00 87.94 68 ARG A CA 1
ATOM 529 C C . ARG A 1 68 ? 6.471 -7.445 -3.416 1.00 87.94 68 ARG A C 1
ATOM 531 O O . ARG A 1 68 ? 5.495 -7.415 -2.673 1.00 87.94 68 ARG A O 1
ATOM 538 N N . PHE A 1 69 ? 6.985 -8.563 -3.925 1.00 81.31 69 PHE A N 1
ATOM 539 C CA . PHE A 1 69 ? 6.411 -9.897 -3.737 1.00 81.31 69 PHE A CA 1
ATOM 540 C C . PHE A 1 69 ? 7.327 -10.866 -2.970 1.00 81.31 69 PHE A C 1
ATOM 542 O O . PHE A 1 69 ? 6.908 -11.993 -2.704 1.00 81.31 69 PHE A O 1
ATOM 549 N N . ALA A 1 70 ? 8.551 -10.445 -2.638 1.00 75.81 70 ALA A N 1
ATOM 550 C CA . ALA A 1 70 ? 9.472 -11.143 -1.739 1.00 75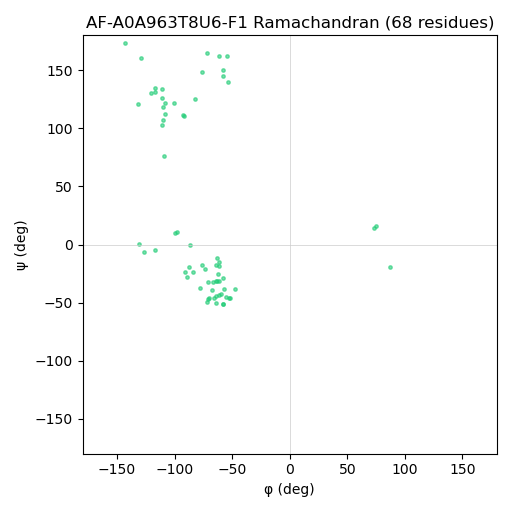.81 70 ALA A CA 1
ATOM 551 C C . ALA A 1 70 ? 9.178 -10.806 -0.271 1.00 75.81 70 ALA A C 1
ATOM 553 O O . ALA A 1 70 ? 9.285 -11.731 0.564 1.00 75.81 70 ALA A O 1
#

Sequence (70 aa):
MSDDPFGRRVLVLAPHPDDEVVGCAALICRALARGGRVTVAFLTDGVPEADLLWRRQRPKRNERVDRRFA